Protein AF-A0A7J9Q454-F1 (afdb_monomer)

pLDDT: mean 83.13, std 10.45, range [51.25, 94.12]

Structure (mmCIF, N/CA/C/O backbone):
data_AF-A0A7J9Q454-F1
#
_entry.id   AF-A0A7J9Q454-F1
#
loop_
_atom_site.group_PDB
_atom_site.id
_atom_site.type_symbol
_atom_site.label_atom_id
_atom_site.label_alt_id
_atom_site.label_comp_id
_atom_site.label_asym_id
_atom_site.label_entity_id
_atom_site.label_seq_id
_atom_site.pdbx_PDB_ins_code
_atom_site.Cartn_x
_atom_site.Cartn_y
_atom_site.Cartn_z
_atom_site.occupancy
_atom_site.B_iso_or_equiv
_atom_site.auth_seq_id
_atom_site.auth_comp_id
_atom_site.auth_asym_id
_atom_site.auth_atom_id
_atom_site.pdbx_PDB_model_num
ATOM 1 N N . MET A 1 1 ? -14.611 -2.014 1.855 1.00 63.59 1 MET A N 1
ATOM 2 C CA . MET A 1 1 ? -14.256 -1.714 3.256 1.00 63.59 1 MET A CA 1
ATOM 3 C C . MET A 1 1 ? -15.436 -1.067 3.960 1.00 63.59 1 MET A C 1
ATOM 5 O O . MET A 1 1 ? -15.833 -1.579 4.993 1.00 63.59 1 MET A O 1
ATOM 9 N N . GLU A 1 2 ? -16.097 -0.112 3.312 1.00 72.00 2 GLU A N 1
ATOM 10 C CA . GLU A 1 2 ? -17.353 0.537 3.736 1.00 72.00 2 GLU A CA 1
ATOM 11 C C . GLU A 1 2 ? -18.460 -0.424 4.199 1.00 72.00 2 GLU A C 1
ATOM 13 O O . GLU A 1 2 ? -19.056 -0.222 5.247 1.00 72.00 2 GLU A O 1
ATOM 18 N N . LYS A 1 3 ? -18.675 -1.553 3.502 1.00 73.50 3 LYS A N 1
ATOM 19 C CA . LYS A 1 3 ? -19.638 -2.595 3.933 1.00 73.50 3 LYS A CA 1
ATOM 20 C C . LYS A 1 3 ? -19.346 -3.209 5.316 1.00 73.50 3 LYS A C 1
ATOM 22 O O . LYS A 1 3 ? -20.183 -3.933 5.837 1.00 73.50 3 LYS A O 1
ATOM 27 N N . ASN A 1 4 ? -18.159 -2.978 5.880 1.00 70.56 4 ASN A N 1
ATOM 28 C CA . ASN A 1 4 ? -17.786 -3.383 7.238 1.00 70.56 4 ASN A CA 1
ATOM 29 C C . ASN A 1 4 ? -17.768 -2.203 8.230 1.00 70.56 4 ASN A C 1
ATOM 31 O O . ASN A 1 4 ? -17.243 -2.377 9.324 1.00 70.56 4 ASN A O 1
ATOM 35 N N . GLY A 1 5 ? -18.289 -1.028 7.857 1.00 76.44 5 GLY A N 1
ATOM 36 C CA . GLY A 1 5 ? -18.287 0.177 8.695 1.00 76.44 5 GLY A CA 1
ATOM 37 C C . GLY A 1 5 ? -16.934 0.890 8.782 1.00 76.44 5 GLY A C 1
ATOM 38 O O . GLY A 1 5 ? -16.711 1.637 9.723 1.00 76.44 5 GLY A O 1
ATOM 39 N N . ILE A 1 6 ? -16.020 0.630 7.840 1.00 75.19 6 ILE A N 1
ATOM 40 C CA . ILE A 1 6 ? -14.698 1.270 7.789 1.00 75.19 6 ILE A CA 1
ATOM 41 C C . ILE A 1 6 ? -14.762 2.432 6.803 1.00 75.19 6 ILE A C 1
ATOM 43 O O . ILE A 1 6 ? -15.047 2.201 5.623 1.00 75.19 6 ILE A O 1
ATOM 47 N N . GLU A 1 7 ? -14.476 3.638 7.288 1.00 77.69 7 GLU A N 1
ATOM 48 C CA . GLU A 1 7 ? -14.376 4.853 6.481 1.00 77.69 7 GLU A CA 1
ATOM 49 C C . GLU A 1 7 ? -13.160 4.773 5.547 1.00 77.69 7 GLU A C 1
ATOM 51 O O . GLU A 1 7 ? -12.064 4.375 5.959 1.00 7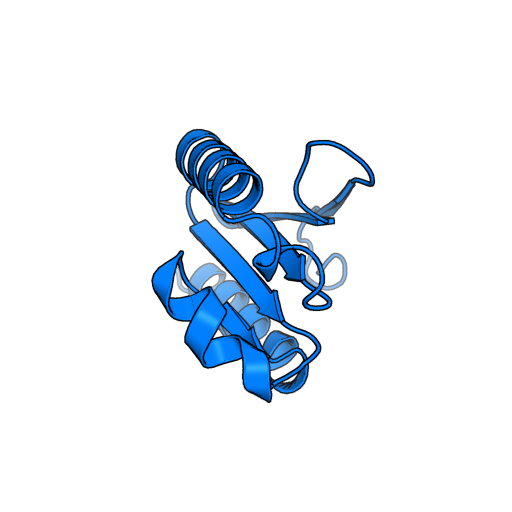7.69 7 GLU A O 1
ATOM 56 N N . THR A 1 8 ? -13.370 5.085 4.266 1.00 68.44 8 THR A N 1
ATOM 57 C CA . THR A 1 8 ? -12.334 4.986 3.232 1.00 68.44 8 THR A CA 1
ATOM 58 C C . THR A 1 8 ? -12.347 6.175 2.297 1.00 68.44 8 THR A C 1
ATOM 60 O O . THR A 1 8 ? -13.408 6.577 1.829 1.00 68.44 8 THR A O 1
ATOM 63 N N . GLU A 1 9 ? -11.159 6.659 1.946 1.00 76.19 9 GLU A N 1
ATOM 64 C CA . GLU A 1 9 ? -10.979 7.761 1.002 1.00 76.19 9 GLU A CA 1
ATOM 65 C C . GLU A 1 9 ? -10.078 7.335 -0.167 1.00 76.19 9 GLU A C 1
ATOM 67 O O . GLU A 1 9 ? -9.062 6.656 0.026 1.00 76.19 9 GLU A O 1
ATOM 72 N N . LEU A 1 10 ? -10.464 7.737 -1.384 1.00 66.75 10 LEU A N 1
ATOM 73 C CA . LEU A 1 10 ? -9.698 7.526 -2.614 1.00 66.75 10 LEU A CA 1
ATOM 74 C C . LEU A 1 10 ? -8.996 8.824 -3.005 1.00 66.75 10 LEU A C 1
ATOM 76 O O . LEU A 1 10 ? -9.633 9.875 -3.098 1.00 66.75 10 LEU A O 1
ATOM 80 N N . TYR A 1 11 ? -7.701 8.745 -3.301 1.00 65.88 11 TYR A N 1
ATOM 81 C CA . TYR A 1 11 ? -6.922 9.899 -3.734 1.00 65.88 11 TYR A CA 1
ATOM 82 C C . TYR A 1 11 ? -6.231 9.643 -5.065 1.00 65.88 11 TYR A C 1
ATOM 84 O O . TYR A 1 11 ? -5.730 8.558 -5.327 1.00 65.88 11 TYR A O 1
ATOM 92 N N . THR A 1 12 ? -6.188 10.673 -5.908 1.00 52.12 12 THR A N 1
ATOM 93 C CA . THR A 1 12 ? -5.622 10.580 -7.261 1.00 52.12 12 THR A CA 1
ATOM 94 C C . THR A 1 12 ? -4.247 11.234 -7.396 1.00 52.12 12 THR A C 1
ATOM 96 O O . THR A 1 12 ? -3.532 10.931 -8.348 1.00 52.12 12 THR A O 1
ATOM 99 N N . THR A 1 13 ? -3.829 12.114 -6.470 1.00 55.25 13 THR A N 1
ATOM 100 C CA . THR A 1 13 ? -2.482 12.718 -6.499 1.00 55.25 13 THR A CA 1
ATOM 101 C C . THR A 1 13 ? -1.908 13.013 -5.105 1.00 55.25 13 THR A C 1
ATOM 103 O O . THR A 1 13 ? -2.616 13.428 -4.189 1.00 55.25 13 THR A O 1
ATOM 106 N N . LYS A 1 14 ? -0.587 12.800 -4.965 1.00 62.22 14 LYS A N 1
ATOM 107 C CA . LYS A 1 14 ? 0.280 12.942 -3.766 1.00 62.22 14 LYS A CA 1
ATOM 108 C C . LYS A 1 14 ? -0.030 12.043 -2.562 1.00 62.22 14 LYS A C 1
ATOM 110 O O . LYS A 1 14 ? 0.895 11.752 -1.809 1.00 62.22 14 LYS A O 1
ATOM 115 N N . LYS A 1 15 ? -1.276 11.615 -2.386 1.00 69.94 15 LYS A N 1
ATOM 116 C CA . LYS A 1 15 ? -1.705 10.680 -1.341 1.00 69.94 15 LYS A CA 1
ATOM 117 C C . LYS A 1 15 ? -1.824 9.249 -1.890 1.00 69.94 15 LYS A C 1
ATOM 119 O O . LYS A 1 15 ? -1.928 9.103 -3.108 1.00 69.94 15 LYS A O 1
ATOM 124 N N . PRO A 1 16 ? -1.800 8.226 -1.019 1.00 79.62 16 PRO A N 1
ATOM 125 C CA . PRO A 1 16 ? -1.938 6.836 -1.428 1.00 79.62 16 PRO A CA 1
ATOM 126 C C . PRO A 1 16 ? -3.295 6.557 -2.064 1.00 79.62 16 PRO A C 1
ATOM 128 O O . PRO A 1 16 ? -4.281 7.201 -1.699 1.00 79.62 16 PRO A O 1
ATOM 131 N N . ASP A 1 17 ? -3.352 5.577 -2.968 1.00 82.81 17 ASP A N 1
ATOM 132 C CA . ASP A 1 17 ? -4.571 5.259 -3.728 1.00 82.81 17 ASP A CA 1
ATOM 133 C C . ASP A 1 17 ? -5.769 4.939 -2.824 1.00 82.81 17 ASP A C 1
ATOM 135 O O . ASP A 1 17 ? -6.904 5.300 -3.137 1.00 82.81 17 ASP A O 1
ATOM 139 N N . ILE A 1 18 ? -5.524 4.261 -1.697 1.00 87.50 18 ILE A N 1
ATOM 140 C CA . ILE A 1 18 ? -6.551 3.951 -0.699 1.00 87.50 18 ILE A CA 1
ATOM 141 C C . ILE A 1 18 ? -5.997 4.245 0.690 1.00 87.50 18 ILE A C 1
ATOM 143 O O . ILE A 1 18 ? -4.943 3.731 1.072 1.00 87.50 18 ILE A O 1
ATOM 147 N N . VAL A 1 19 ? -6.757 5.003 1.473 1.00 89.44 19 VAL A N 1
ATOM 148 C CA . VAL A 1 19 ? -6.491 5.251 2.893 1.00 89.44 19 VAL A CA 1
ATOM 149 C C . VAL A 1 19 ? -7.713 4.845 3.704 1.00 89.44 19 VAL A C 1
ATOM 151 O O . VAL A 1 19 ? -8.848 5.066 3.281 1.00 89.44 19 VAL A O 1
ATOM 154 N N . PHE A 1 20 ? -7.482 4.222 4.856 1.00 88.06 20 PHE A N 1
ATOM 155 C CA . PHE A 1 20 ? -8.547 3.807 5.764 1.00 88.06 20 PHE A CA 1
ATOM 156 C C . PHE A 1 20 ? -8.046 3.751 7.206 1.00 88.06 20 PHE A C 1
ATOM 158 O O . PHE A 1 20 ? -6.850 3.583 7.445 1.00 88.06 20 PHE A O 1
ATOM 165 N N . GLU A 1 21 ? -8.953 3.869 8.169 1.00 88.50 21 GLU A N 1
ATOM 166 C CA . GLU A 1 21 ? -8.623 3.808 9.594 1.00 88.50 21 GLU A CA 1
ATOM 167 C C . GLU A 1 21 ? -9.260 2.588 10.256 1.00 88.50 21 GLU A C 1
ATOM 169 O O . GLU A 1 21 ? -10.409 2.234 9.990 1.00 88.50 21 GLU A O 1
ATOM 174 N N . ILE A 1 22 ? -8.496 1.914 11.113 1.00 83.75 22 ILE A N 1
ATOM 175 C CA . ILE A 1 22 ? -8.969 0.779 11.902 1.00 83.75 22 ILE A CA 1
ATOM 176 C C . ILE A 1 22 ? -8.416 0.905 13.320 1.00 83.75 22 ILE A C 1
ATOM 178 O O . ILE A 1 22 ? -7.201 0.884 13.507 1.00 83.75 22 ILE A O 1
ATOM 182 N N . ASN A 1 23 ? -9.301 0.966 14.321 1.00 83.50 23 ASN A N 1
ATOM 183 C CA . ASN A 1 23 ? -8.949 1.064 15.745 1.00 83.50 23 ASN A CA 1
ATOM 184 C C . ASN A 1 23 ? -7.946 2.202 16.039 1.00 83.50 23 ASN A C 1
ATOM 186 O O . ASN A 1 23 ? -6.964 1.991 16.750 1.00 83.50 23 ASN A O 1
ATOM 190 N N . GLY A 1 24 ? -8.148 3.380 15.439 1.00 84.19 24 GLY A N 1
ATOM 191 C CA . GLY A 1 24 ? -7.265 4.539 15.611 1.00 84.19 24 GLY A CA 1
ATOM 192 C C . GLY A 1 24 ? -5.928 4.459 14.866 1.00 84.19 24 GLY A C 1
ATOM 193 O O . GLY A 1 24 ? -5.108 5.360 15.013 1.00 84.19 24 GLY A O 1
ATOM 194 N N . LYS A 1 25 ? -5.681 3.398 14.082 1.00 87.75 25 LYS A N 1
ATOM 195 C CA . LYS A 1 25 ? -4.492 3.268 13.225 1.00 87.75 25 LYS A CA 1
ATOM 196 C C . LYS A 1 25 ? -4.832 3.598 11.782 1.00 87.75 25 LYS A C 1
ATOM 198 O O . LYS A 1 25 ? -5.768 3.020 11.219 1.00 87.75 25 LYS A O 1
ATOM 203 N N . ARG A 1 26 ? -4.038 4.468 11.163 1.00 90.44 26 ARG A N 1
ATOM 204 C CA . ARG A 1 26 ? -4.187 4.875 9.763 1.00 90.44 26 ARG A CA 1
ATOM 205 C C . ARG A 1 26 ? -3.402 3.938 8.859 1.00 90.44 26 ARG A C 1
ATOM 207 O O . ARG A 1 26 ? -2.186 3.796 8.976 1.00 90.44 26 ARG A O 1
ATOM 214 N N . TYR A 1 27 ? -4.116 3.336 7.918 1.00 90.75 27 TYR A N 1
ATOM 215 C CA . TYR A 1 27 ? -3.575 2.427 6.925 1.00 90.75 27 TYR A CA 1
ATOM 216 C C . TYR A 1 27 ? -3.537 3.076 5.545 1.00 90.75 27 TYR A C 1
ATOM 218 O O . TYR A 1 27 ? -4.482 3.760 5.146 1.00 90.75 27 TYR A O 1
ATOM 226 N N . ALA A 1 28 ? -2.485 2.782 4.785 1.00 92.56 28 ALA A N 1
ATOM 227 C CA . ALA A 1 28 ? -2.368 3.170 3.383 1.00 92.56 28 ALA A CA 1
ATOM 228 C C . ALA A 1 28 ? -2.115 1.974 2.459 1.00 92.56 28 ALA A C 1
ATOM 230 O O . ALA A 1 28 ? -1.388 1.031 2.788 1.00 92.56 28 ALA A O 1
ATOM 231 N N . ILE A 1 29 ? -2.699 2.030 1.266 1.00 92.00 29 ILE A N 1
ATOM 232 C CA . ILE A 1 29 ? -2.458 1.078 0.185 1.00 92.00 29 ILE A CA 1
ATOM 233 C C . ILE A 1 29 ? -2.072 1.857 -1.055 1.00 92.00 29 ILE A C 1
ATOM 235 O O . ILE A 1 29 ? -2.825 2.708 -1.521 1.00 92.00 29 ILE A O 1
ATOM 239 N N . GLU A 1 30 ? -0.923 1.492 -1.605 1.00 90.94 30 GLU A N 1
ATOM 240 C CA . GLU A 1 30 ? -0.424 2.048 -2.854 1.00 90.94 30 GLU A CA 1
ATOM 241 C C . GLU A 1 30 ? -0.473 0.985 -3.952 1.00 90.94 30 GLU A C 1
ATOM 243 O O . GLU A 1 30 ? 0.129 -0.084 -3.819 1.00 90.94 30 GLU A O 1
ATOM 248 N N . ILE 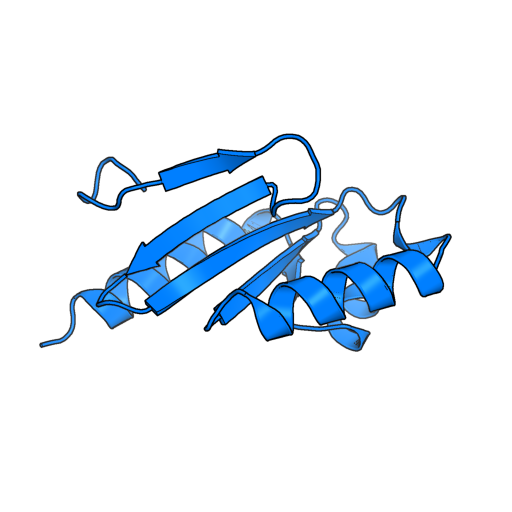A 1 31 ? -1.164 1.264 -5.048 1.00 89.50 31 ILE A N 1
ATOM 249 C CA . ILE A 1 31 ? -1.320 0.378 -6.195 1.00 89.50 31 ILE A CA 1
ATOM 250 C C . ILE A 1 31 ? -0.238 0.687 -7.229 1.00 89.50 31 ILE A C 1
ATOM 252 O O . ILE A 1 31 ? -0.118 1.772 -7.787 1.00 89.50 31 ILE A O 1
ATOM 256 N N . GLU A 1 32 ? 0.554 -0.329 -7.543 1.00 88.38 32 GLU A N 1
ATOM 257 C CA . GLU A 1 32 ? 1.745 -0.205 -8.364 1.00 88.38 32 GLU A CA 1
ATOM 258 C C . GLU A 1 32 ? 1.649 -1.097 -9.601 1.00 88.38 32 GLU A C 1
ATOM 260 O O . GLU A 1 32 ? 1.666 -2.330 -9.533 1.00 88.38 32 GLU A O 1
ATOM 265 N N . THR A 1 33 ? 1.591 -0.456 -10.769 1.00 82.50 33 THR A N 1
ATOM 266 C CA . THR A 1 33 ? 1.531 -1.129 -12.078 1.00 82.50 33 THR A CA 1
ATOM 267 C C . THR A 1 33 ? 2.912 -1.455 -12.653 1.00 82.50 33 THR A C 1
ATOM 269 O O . THR A 1 33 ? 3.048 -2.117 -13.684 1.00 82.50 33 THR A O 1
ATOM 272 N N . GLY A 1 34 ? 3.977 -1.050 -11.953 1.00 71.19 34 GLY A N 1
ATOM 273 C CA . GLY A 1 34 ? 5.349 -1.437 -12.261 1.00 71.19 34 GLY A CA 1
ATOM 274 C C . GLY A 1 34 ? 6.113 -0.489 -13.184 1.00 71.19 34 GLY A C 1
ATOM 275 O O . GLY A 1 34 ? 7.174 -0.888 -13.667 1.00 71.19 34 GLY A O 1
ATOM 276 N N . SER A 1 35 ? 5.604 0.720 -13.433 1.00 66.56 35 SER A N 1
ATOM 277 C CA . SER A 1 35 ? 6.314 1.811 -14.122 1.00 66.56 35 SER A CA 1
ATOM 278 C C . SER A 1 35 ? 7.246 2.585 -13.177 1.00 66.56 35 SER A C 1
ATOM 280 O O . SER A 1 35 ? 8.324 3.023 -13.585 1.00 66.56 35 SER A O 1
ATOM 282 N N . VAL A 1 36 ? 6.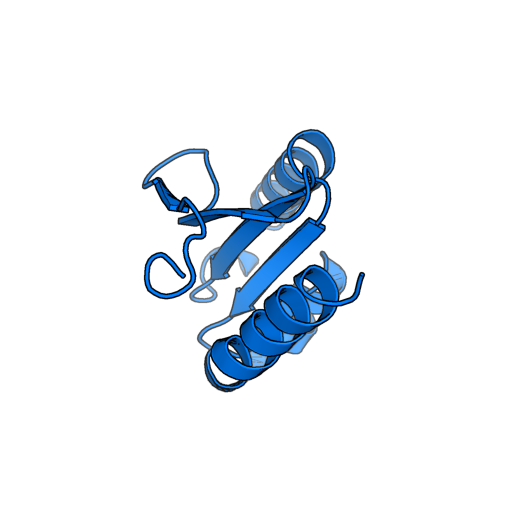884 2.694 -11.893 1.00 66.31 36 VAL A N 1
ATOM 283 C CA . VAL A 1 36 ? 7.597 3.515 -10.896 1.00 66.31 36 VAL A CA 1
ATOM 284 C C . VAL A 1 36 ? 8.973 2.943 -10.536 1.00 66.31 36 VAL A C 1
ATOM 286 O O . VAL A 1 36 ? 9.889 3.708 -10.245 1.00 66.31 36 VAL A O 1
ATOM 289 N N . LEU A 1 37 ? 9.185 1.625 -10.661 1.00 68.00 37 LEU A N 1
ATOM 290 C CA . LEU A 1 37 ? 10.503 1.004 -10.434 1.00 68.00 37 LEU A 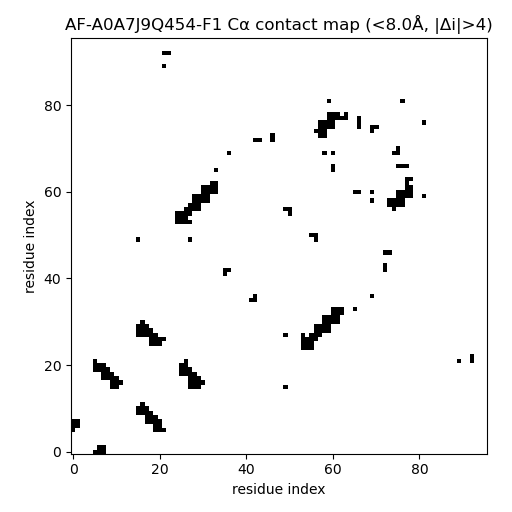CA 1
ATOM 291 C C . LEU A 1 37 ? 11.615 1.549 -11.344 1.00 68.00 37 LEU A C 1
ATOM 293 O O . LEU A 1 37 ? 12.785 1.417 -10.997 1.00 68.00 37 LEU A O 1
ATOM 297 N N . SER A 1 38 ? 11.273 2.159 -12.484 1.00 70.50 38 SER A N 1
ATOM 298 C CA . SER A 1 38 ? 12.258 2.797 -13.369 1.00 70.50 38 SER A CA 1
ATOM 299 C C . SER A 1 38 ? 12.923 4.033 -12.743 1.00 70.50 38 SER A C 1
ATOM 301 O O . SER A 1 38 ? 13.978 4.458 -13.205 1.00 70.50 38 SER A O 1
ATOM 303 N N . LYS A 1 39 ? 12.339 4.599 -11.674 1.00 80.44 39 LYS A N 1
ATOM 304 C CA . LYS A 1 39 ? 12.815 5.811 -10.992 1.00 80.44 39 LYS A CA 1
ATOM 305 C C . LYS A 1 39 ? 12.916 5.575 -9.484 1.00 80.44 39 LYS A C 1
ATOM 307 O O . LYS A 1 39 ? 12.014 5.913 -8.720 1.00 80.44 39 LYS A O 1
ATOM 312 N N . VAL A 1 40 ? 14.045 5.014 -9.049 1.00 82.69 40 VAL A N 1
ATOM 313 C CA . VAL A 1 40 ? 14.307 4.662 -7.639 1.00 82.69 40 VAL A CA 1
ATOM 314 C C . VAL A 1 40 ? 14.172 5.861 -6.689 1.00 82.69 40 VAL A C 1
ATOM 316 O O . VAL A 1 40 ? 13.673 5.690 -5.580 1.00 82.69 40 VAL A O 1
ATOM 319 N N . SER A 1 41 ? 14.567 7.069 -7.105 1.00 84.44 41 SER A N 1
ATOM 320 C CA . SER A 1 41 ? 14.408 8.292 -6.298 1.00 84.44 41 SER A CA 1
ATOM 321 C C . SER A 1 41 ? 12.945 8.554 -5.932 1.00 84.44 41 SER A C 1
ATOM 323 O O . SER A 1 41 ? 12.621 8.703 -4.757 1.00 84.44 41 SER A O 1
ATOM 325 N N . ARG A 1 42 ? 12.045 8.472 -6.918 1.00 82.44 42 ARG A N 1
ATOM 326 C CA . ARG A 1 42 ? 10.598 8.642 -6.721 1.00 82.44 42 ARG A CA 1
ATOM 327 C C . ARG A 1 42 ? 10.005 7.564 -5.810 1.00 82.44 42 ARG A C 1
ATOM 329 O O . ARG A 1 42 ? 9.096 7.848 -5.037 1.00 82.44 42 ARG A O 1
ATOM 336 N N . MET A 1 43 ? 10.526 6.336 -5.878 1.00 87.12 43 MET A N 1
ATOM 337 C CA . MET A 1 43 ? 10.127 5.269 -4.955 1.00 87.12 43 MET A CA 1
ATOM 338 C C . MET A 1 43 ? 10.531 5.596 -3.514 1.00 87.12 43 MET A C 1
ATOM 340 O O . MET A 1 43 ? 9.721 5.448 -2.605 1.00 87.12 43 MET A O 1
ATOM 344 N N . LYS A 1 44 ? 11.761 6.078 -3.297 1.00 88.38 44 LYS A N 1
ATOM 345 C CA . LYS A 1 44 ? 12.247 6.456 -1.961 1.00 88.38 44 LYS A CA 1
ATOM 346 C C . LYS A 1 44 ? 11.438 7.599 -1.353 1.00 88.38 44 LYS A C 1
ATOM 348 O O . LYS A 1 44 ? 11.085 7.521 -0.183 1.00 88.38 44 LYS A O 1
ATOM 353 N N . GLU A 1 45 ? 11.119 8.625 -2.138 1.00 88.50 45 GLU A N 1
ATOM 354 C CA . GLU A 1 45 ? 10.260 9.733 -1.697 1.00 88.50 45 GLU A CA 1
ATOM 355 C C . GLU A 1 45 ? 8.875 9.236 -1.279 1.00 88.50 45 GLU A C 1
ATOM 357 O O . GLU A 1 45 ? 8.378 9.607 -0.219 1.00 88.50 45 GLU A O 1
ATOM 362 N N . LYS A 1 46 ? 8.282 8.335 -2.070 1.00 87.44 46 LYS A N 1
ATOM 363 C CA . LYS A 1 46 ? 6.988 7.732 -1.747 1.00 87.44 46 LYS A CA 1
ATOM 364 C C . LYS A 1 46 ? 7.039 6.930 -0.446 1.00 87.44 46 LYS A C 1
ATOM 366 O O . LYS A 1 46 ? 6.197 7.125 0.419 1.00 87.44 46 LYS A O 1
ATOM 371 N N . VAL A 1 47 ? 8.047 6.072 -0.283 1.00 91.25 47 VAL A N 1
ATOM 372 C CA . VAL A 1 47 ? 8.259 5.299 0.954 1.00 91.25 47 VAL A CA 1
ATOM 373 C C . VAL A 1 47 ? 8.434 6.222 2.158 1.00 91.25 47 VAL A C 1
ATOM 375 O O . VAL A 1 47 ? 7.857 5.965 3.209 1.00 91.25 47 VAL A O 1
ATOM 378 N N . LYS A 1 48 ? 9.192 7.314 2.006 1.00 92.31 48 LYS A N 1
ATOM 379 C CA . LYS A 1 48 ? 9.369 8.313 3.062 1.00 92.31 48 LYS A CA 1
ATOM 380 C C . LYS A 1 48 ? 8.027 8.923 3.477 1.00 92.31 48 LYS A C 1
ATOM 382 O O . LYS A 1 48 ? 7.701 8.892 4.656 1.00 92.31 48 LYS A O 1
ATOM 387 N N . LEU A 1 49 ? 7.224 9.380 2.514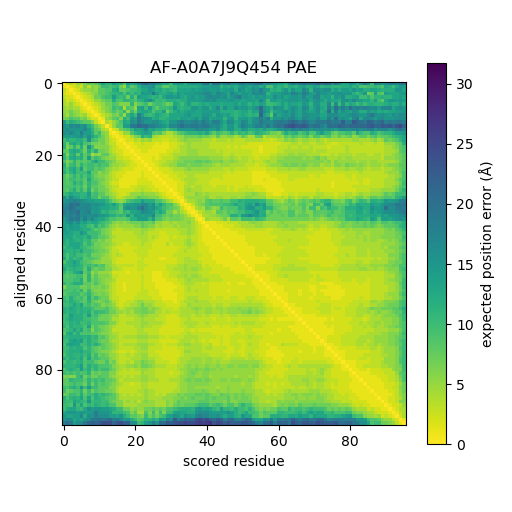 1.00 90.44 49 LEU A N 1
ATOM 388 C CA . LEU A 1 49 ? 5.889 9.923 2.785 1.00 90.44 49 LEU A CA 1
ATOM 389 C C . LEU A 1 49 ? 4.975 8.899 3.465 1.00 90.44 49 LEU A C 1
ATOM 391 O O . LEU A 1 49 ? 4.236 9.253 4.380 1.00 90.44 49 LEU A O 1
ATOM 395 N N . LEU A 1 50 ? 5.027 7.637 3.041 1.00 91.94 50 LEU A N 1
ATOM 396 C CA . LEU A 1 50 ? 4.219 6.575 3.635 1.00 91.94 50 LEU A CA 1
ATOM 397 C C . LEU A 1 50 ? 4.607 6.315 5.096 1.00 91.94 50 LEU A C 1
ATOM 399 O O . LEU A 1 50 ? 3.728 6.239 5.947 1.00 91.94 50 LEU A O 1
ATOM 403 N N . ASN A 1 51 ? 5.907 6.259 5.391 1.00 92.62 51 ASN A N 1
ATOM 404 C CA . ASN A 1 51 ? 6.416 6.074 6.752 1.00 92.62 51 ASN A CA 1
ATOM 405 C C . ASN A 1 51 ? 6.123 7.265 7.680 1.00 92.62 51 ASN A C 1
ATOM 407 O O . ASN A 1 51 ? 6.018 7.076 8.884 1.00 92.62 51 ASN A O 1
ATOM 411 N N . GLU A 1 52 ? 6.031 8.483 7.143 1.00 92.44 52 GLU A N 1
ATOM 412 C CA . GLU A 1 52 ? 5.780 9.694 7.938 1.00 92.44 52 GLU A CA 1
ATOM 413 C C . GLU A 1 52 ? 4.293 9.913 8.258 1.00 92.44 52 GLU A C 1
ATOM 415 O O . GLU A 1 52 ? 3.979 10.547 9.261 1.00 92.44 52 GLU A O 1
ATOM 420 N N . ASN A 1 53 ? 3.376 9.425 7.413 1.00 90.94 53 ASN A N 1
ATOM 421 C CA . ASN A 1 53 ? 1.953 9.787 7.487 1.00 90.94 53 ASN A CA 1
ATOM 422 C C . ASN A 1 53 ? 1.015 8.645 7.911 1.00 90.94 53 ASN A C 1
ATOM 424 O O . ASN A 1 53 ? -0.160 8.910 8.180 1.00 90.94 53 ASN A O 1
ATOM 428 N N . TYR A 1 54 ? 1.492 7.397 7.935 1.00 92.38 54 TYR A N 1
ATOM 429 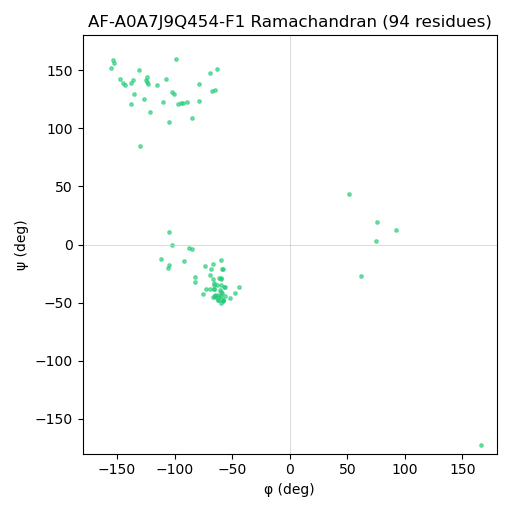C CA . TYR A 1 54 ? 0.656 6.219 8.181 1.00 92.38 54 TYR A CA 1
ATOM 430 C C . TYR A 1 54 ? 1.332 5.245 9.141 1.00 92.38 54 TYR A C 1
ATOM 432 O O . TYR A 1 54 ? 2.532 4.999 9.042 1.00 92.38 54 TYR A O 1
ATOM 440 N N . ASP A 1 55 ? 0.536 4.644 10.025 1.00 91.88 55 ASP A N 1
ATOM 441 C CA . ASP A 1 55 ? 1.013 3.641 10.981 1.00 91.88 55 ASP A CA 1
ATOM 442 C C . ASP A 1 55 ? 1.413 2.343 10.276 1.00 91.88 55 ASP A C 1
ATOM 444 O O . ASP A 1 55 ? 2.381 1.680 10.640 1.00 91.88 55 ASP A O 1
ATOM 448 N N . GLU A 1 56 ? 0.642 1.964 9.257 1.00 91.88 56 GLU A N 1
ATOM 449 C CA . GLU A 1 56 ? 0.809 0.718 8.522 1.00 91.88 56 GLU A CA 1
ATOM 450 C C . GLU A 1 56 ? 0.506 0.943 7.044 1.00 91.88 56 GLU A C 1
ATOM 452 O O . GLU A 1 56 ? -0.486 1.569 6.671 1.00 91.88 56 GLU A O 1
ATOM 457 N N . TRP A 1 57 ? 1.324 0.383 6.160 1.00 94.12 57 TRP A N 1
ATOM 458 C CA . TRP A 1 57 ? 1.087 0.516 4.729 1.00 94.12 57 TRP A CA 1
ATOM 459 C C . TRP A 1 57 ? 1.672 -0.650 3.936 1.00 94.12 57 TRP A C 1
ATOM 461 O O . TRP A 1 57 ? 2.543 -1.390 4.406 1.00 94.12 57 TRP A O 1
ATOM 471 N N . PHE A 1 58 ? 1.160 -0.865 2.724 1.00 93.81 58 PHE A N 1
ATOM 472 C CA . PHE A 1 58 ? 1.733 -1.848 1.806 1.00 93.81 58 PHE A CA 1
ATOM 473 C C . PHE A 1 58 ? 1.440 -1.540 0.337 1.00 93.81 58 PHE A C 1
ATOM 475 O O . PHE A 1 58 ? 0.406 -0.974 -0.015 1.00 93.81 58 PHE A O 1
ATOM 482 N N . PHE A 1 59 ? 2.342 -1.992 -0.531 1.00 93.44 59 PHE A N 1
ATOM 483 C CA . PHE A 1 59 ? 2.153 -1.960 -1.973 1.00 93.44 59 PHE A CA 1
ATOM 484 C C . PHE A 1 59 ? 1.247 -3.097 -2.443 1.00 93.44 59 PHE A C 1
ATOM 486 O O . PHE A 1 59 ? 1.414 -4.260 -2.060 1.00 93.44 59 PHE A O 1
ATOM 493 N N . VAL A 1 60 ? 0.353 -2.783 -3.367 1.00 93.31 60 VAL A N 1
ATOM 494 C CA . VAL A 1 60 ? -0.375 -3.738 -4.193 1.00 93.31 60 VAL A CA 1
ATOM 495 C C . VAL A 1 60 ? 0.219 -3.703 -5.582 1.00 93.31 60 VAL A C 1
ATOM 497 O O . VAL A 1 60 ? -0.022 -2.787 -6.357 1.00 93.31 60 VAL A O 1
ATOM 500 N N . VAL A 1 61 ? 0.991 -4.727 -5.915 1.00 91.81 61 VAL A N 1
ATOM 501 C CA . VAL A 1 61 ? 1.650 -4.818 -7.215 1.00 91.81 61 VAL A CA 1
ATOM 502 C C . VAL A 1 61 ? 0.772 -5.630 -8.159 1.00 91.81 61 VAL A C 1
ATOM 504 O O . VAL A 1 61 ? 0.437 -6.790 -7.877 1.00 91.81 61 VAL A O 1
ATOM 507 N N . THR A 1 62 ? 0.382 -5.034 -9.283 1.00 89.38 62 THR A N 1
ATOM 508 C CA . THR A 1 62 ? -0.468 -5.722 -10.267 1.00 89.38 62 THR A CA 1
ATOM 509 C C . THR A 1 62 ? 0.314 -6.798 -11.022 1.00 89.38 62 THR A C 1
ATOM 511 O O . THR A 1 62 ? -0.195 -7.901 -11.214 1.00 89.38 62 THR A O 1
ATOM 514 N N . ASP A 1 63 ? 1.581 -6.528 -11.357 1.00 89.31 63 ASP A N 1
ATOM 515 C CA . ASP A 1 63 ? 2.500 -7.501 -11.954 1.00 89.31 63 ASP A CA 1
ATOM 516 C C . ASP A 1 63 ? 3.189 -8.360 -10.866 1.00 89.31 63 ASP A C 1
ATOM 518 O O . ASP A 1 63 ? 4.070 -7.872 -10.145 1.00 89.31 63 ASP A O 1
ATOM 522 N N . PRO A 1 64 ? 2.849 -9.659 -10.742 1.00 86.62 64 PRO A N 1
ATOM 523 C CA . PRO A 1 64 ? 3.415 -10.537 -9.718 1.00 86.62 64 PRO A CA 1
ATOM 524 C C . PRO A 1 64 ? 4.938 -10.699 -9.833 1.00 86.62 64 PRO A C 1
ATOM 526 O O . PRO A 1 64 ? 5.605 -10.874 -8.811 1.00 86.62 64 PRO A O 1
ATOM 529 N N . ASN A 1 65 ? 5.511 -10.583 -11.036 1.00 89.19 65 ASN A N 1
ATOM 530 C CA . ASN A 1 65 ? 6.954 -10.729 -11.255 1.00 89.19 65 ASN A CA 1
ATOM 531 C C . ASN A 1 65 ? 7.748 -9.580 -10.619 1.00 89.19 65 ASN A C 1
ATOM 533 O O . ASN A 1 65 ? 8.942 -9.709 -10.334 1.00 89.19 65 ASN A O 1
ATOM 537 N N . LYS A 1 66 ? 7.086 -8.447 -10.363 1.00 88.50 66 LYS A N 1
ATOM 538 C CA . LYS A 1 66 ? 7.697 -7.262 -9.761 1.00 88.50 66 LYS A CA 1
ATOM 539 C C . LYS A 1 66 ? 7.579 -7.237 -8.240 1.00 88.50 66 LYS A C 1
ATOM 541 O O . LYS A 1 66 ? 8.339 -6.500 -7.619 1.00 88.50 66 LYS A O 1
ATOM 546 N N . VAL A 1 67 ? 6.741 -8.072 -7.616 1.00 90.31 67 VAL A N 1
ATOM 547 C CA . VAL A 1 67 ? 6.531 -8.089 -6.150 1.00 90.31 67 VAL A CA 1
ATOM 548 C C . VAL A 1 67 ? 7.854 -8.186 -5.386 1.00 90.31 67 VAL A C 1
ATOM 550 O O . VAL A 1 67 ? 8.102 -7.391 -4.486 1.00 90.31 67 VAL A O 1
ATOM 553 N N . ARG A 1 68 ? 8.763 -9.082 -5.801 1.00 90.69 68 ARG A N 1
ATOM 554 C CA . ARG A 1 68 ? 10.090 -9.235 -5.169 1.00 90.69 68 ARG A CA 1
ATOM 555 C C . ARG A 1 68 ? 10.941 -7.964 -5.208 1.00 90.69 68 ARG A C 1
ATOM 557 O O . ARG A 1 68 ? 11.777 -7.768 -4.333 1.00 90.69 68 ARG A O 1
ATOM 564 N N . LYS A 1 69 ? 10.761 -7.113 -6.220 1.00 90.06 69 LYS A N 1
ATOM 565 C CA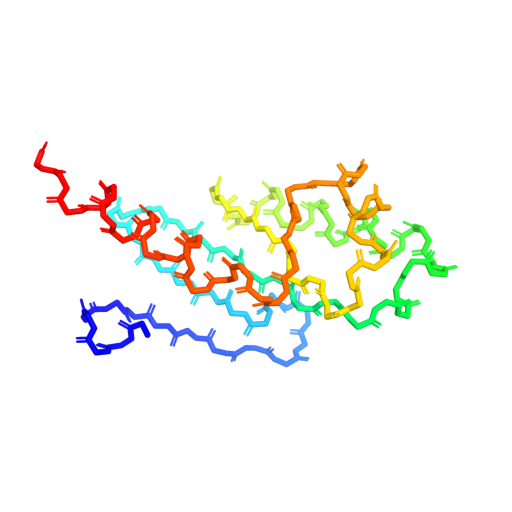 . LYS A 1 69 ? 11.466 -5.829 -6.320 1.00 90.06 69 LYS A CA 1
ATOM 566 C C . LYS A 1 69 ? 10.870 -4.808 -5.353 1.00 90.06 69 LYS A C 1
ATOM 568 O O . LYS A 1 69 ? 11.631 -4.138 -4.668 1.00 90.06 69 LYS A O 1
ATOM 573 N N . TYR A 1 70 ? 9.542 -4.741 -5.255 1.00 90.56 70 TYR A N 1
ATOM 574 C CA . TYR A 1 70 ? 8.846 -3.852 -4.316 1.00 90.56 70 TYR A CA 1
ATOM 575 C C . TYR A 1 70 ? 9.086 -4.231 -2.849 1.00 90.56 70 TYR A C 1
ATOM 577 O O . TYR A 1 70 ? 9.238 -3.341 -2.021 1.00 90.56 70 TYR A O 1
ATOM 585 N N . LEU A 1 71 ? 9.248 -5.526 -2.545 1.00 90.94 71 LEU A N 1
ATOM 586 C CA . LEU A 1 71 ? 9.597 -6.006 -1.199 1.00 90.94 71 LEU A CA 1
ATOM 587 C C . LEU A 1 71 ? 10.908 -5.423 -0.642 1.00 90.94 71 LEU A C 1
ATOM 589 O O . LEU A 1 71 ? 11.102 -5.409 0.567 1.00 90.94 71 LEU A O 1
ATOM 593 N N . LYS A 1 72 ? 11.804 -4.921 -1.502 1.00 91.12 72 LYS A N 1
ATOM 594 C CA . LYS A 1 72 ? 13.040 -4.243 -1.073 1.00 91.12 72 LYS A CA 1
ATOM 595 C C . LYS A 1 72 ? 12.796 -2.842 -0.504 1.00 91.12 72 LYS A C 1
ATOM 597 O O . LYS A 1 72 ? 13.680 -2.296 0.143 1.00 91.12 72 LYS A O 1
ATOM 602 N N . PHE A 1 73 ? 11.640 -2.250 -0.799 1.00 89.69 73 PHE A N 1
ATOM 603 C CA . PHE A 1 73 ? 11.278 -0.884 -0.416 1.00 89.69 73 PHE A CA 1
ATOM 604 C C . PHE A 1 73 ? 10.261 -0.841 0.727 1.00 89.69 73 PHE A C 1
ATOM 606 O O . PHE A 1 73 ? 10.133 0.182 1.388 1.00 89.69 73 PHE A O 1
ATOM 613 N N . GLY A 1 74 ? 9.536 -1.934 0.952 1.00 90.75 74 GLY A N 1
ATOM 614 C CA . GLY A 1 74 ? 8.529 -2.046 1.996 1.00 90.75 74 GLY A CA 1
ATOM 615 C C . GLY A 1 74 ? 7.653 -3.273 1.787 1.00 90.75 74 GLY A C 1
ATOM 616 O O . GLY A 1 74 ? 7.909 -4.107 0.918 1.00 90.75 74 GLY A O 1
ATOM 617 N N . ASN A 1 75 ? 6.596 -3.393 2.583 1.00 93.12 75 ASN A N 1
ATOM 618 C CA . ASN A 1 75 ? 5.663 -4.504 2.459 1.00 93.12 75 ASN A CA 1
ATOM 619 C C . ASN A 1 75 ? 4.935 -4.448 1.104 1.00 93.12 75 ASN A C 1
ATOM 621 O O . ASN A 1 75 ? 4.448 -3.396 0.697 1.00 93.12 75 ASN A O 1
ATOM 625 N N . ALA A 1 76 ? 4.855 -5.576 0.399 1.00 93.94 76 ALA A N 1
ATOM 626 C CA . ALA A 1 76 ? 4.253 -5.651 -0.926 1.00 93.94 76 ALA A CA 1
ATOM 627 C C . ALA A 1 76 ? 3.524 -6.980 -1.135 1.00 93.94 76 ALA A C 1
ATOM 629 O O . ALA A 1 76 ? 4.025 -8.050 -0.782 1.00 93.94 76 ALA A O 1
ATOM 630 N N . VAL A 1 77 ? 2.351 -6.923 -1.762 1.00 93.56 77 VAL A N 1
ATOM 631 C CA . VAL A 1 77 ? 1.544 -8.093 -2.120 1.00 93.56 77 VAL A CA 1
ATOM 632 C C . VAL A 1 77 ? 1.112 -8.012 -3.577 1.00 93.56 77 VAL A C 1
ATOM 634 O O . VAL A 1 77 ? 0.914 -6.932 -4.125 1.00 93.56 77 VAL A O 1
ATOM 637 N N . SER A 1 78 ? 0.930 -9.164 -4.222 1.00 91.88 78 SER A N 1
ATOM 638 C CA . SER A 1 78 ? 0.250 -9.191 -5.520 1.00 91.88 78 SER A CA 1
ATOM 639 C C . SER A 1 78 ? -1.232 -8.855 -5.341 1.00 91.88 78 SER A C 1
ATOM 641 O O . SER A 1 78 ? -1.837 -9.264 -4.346 1.00 91.88 78 SER A O 1
ATOM 643 N N . ALA A 1 79 ? -1.835 -8.207 -6.342 1.00 88.44 79 ALA A N 1
ATOM 644 C CA . ALA A 1 79 ? -3.276 -7.938 -6.419 1.00 88.44 79 ALA A CA 1
ATOM 645 C C . ALA A 1 79 ? -4.155 -9.150 -6.036 1.00 88.44 79 ALA A C 1
ATOM 647 O O . ALA A 1 79 ? -5.158 -9.003 -5.338 1.00 88.44 79 ALA A O 1
ATOM 648 N N . ARG A 1 80 ? -3.728 -10.372 -6.394 1.00 87.69 80 ARG A N 1
ATOM 649 C CA . ARG A 1 80 ? -4.440 -11.627 -6.074 1.00 87.69 80 ARG A CA 1
ATOM 650 C C . ARG A 1 80 ? -4.620 -11.871 -4.572 1.00 87.69 80 ARG A C 1
ATOM 652 O O . ARG A 1 80 ? -5.581 -12.516 -4.165 1.00 87.69 80 ARG A O 1
ATOM 659 N N . TYR A 1 81 ? -3.709 -11.360 -3.745 1.00 88.44 81 TYR A N 1
ATOM 660 C CA . TYR A 1 81 ? -3.690 -11.592 -2.299 1.00 88.44 81 TYR A CA 1
ATOM 661 C C . TYR A 1 81 ? -4.237 -10.418 -1.482 1.00 88.44 81 TYR A C 1
ATOM 663 O O . TYR A 1 81 ? -4.328 -10.525 -0.257 1.00 88.44 81 TYR A O 1
ATOM 671 N N . VAL A 1 82 ? -4.656 -9.328 -2.132 1.00 88.50 82 VAL A N 1
ATOM 672 C CA . VAL A 1 82 ? -5.158 -8.118 -1.459 1.00 88.50 82 VAL A CA 1
ATOM 673 C C . VAL A 1 82 ? -6.348 -8.436 -0.573 1.00 88.50 82 VAL A C 1
ATOM 675 O O . VAL A 1 82 ? -6.333 -8.109 0.608 1.00 88.50 82 VAL A O 1
ATOM 678 N N . LYS A 1 83 ? -7.340 -9.165 -1.095 1.00 86.94 83 LYS A N 1
ATOM 679 C CA . LYS A 1 83 ? -8.530 -9.555 -0.324 1.00 86.94 83 LYS A CA 1
ATOM 680 C C . LYS A 1 83 ? -8.162 -10.315 0.954 1.00 86.94 83 LYS A C 1
ATOM 682 O O . LYS A 1 83 ? -8.702 -10.029 2.017 1.00 86.94 83 LYS A O 1
ATOM 687 N N . SER A 1 84 ? -7.223 -11.259 0.863 1.00 88.25 84 SER A N 1
ATOM 688 C CA . SER A 1 84 ? -6.749 -12.024 2.023 1.00 88.25 84 SER A CA 1
ATOM 689 C C . SER A 1 84 ? -6.034 -11.126 3.037 1.00 88.25 84 SER A C 1
ATOM 691 O O . SER A 1 84 ? -6.306 -11.201 4.237 1.00 88.25 84 SER A O 1
ATOM 693 N N . ARG A 1 85 ? -5.178 -10.214 2.556 1.00 86.81 85 ARG A N 1
ATOM 694 C CA . ARG A 1 85 ? -4.454 -9.256 3.400 1.00 86.81 85 ARG A CA 1
ATOM 695 C C . ARG A 1 85 ? -5.410 -8.324 4.144 1.00 86.81 85 ARG A C 1
ATOM 697 O O . ARG A 1 85 ? -5.310 -8.212 5.361 1.00 86.81 85 ARG A O 1
ATOM 704 N N . LEU A 1 86 ? -6.379 -7.748 3.437 1.00 85.75 86 LEU A N 1
ATOM 705 C CA . LEU A 1 86 ? -7.405 -6.881 4.014 1.00 85.75 86 LEU A CA 1
ATOM 706 C C . LEU A 1 86 ? -8.258 -7.612 5.046 1.00 85.75 86 LEU A C 1
ATOM 708 O O . LEU A 1 86 ? -8.462 -7.108 6.145 1.00 85.75 86 LEU A O 1
ATOM 712 N N . ASN A 1 87 ? -8.695 -8.833 4.738 1.00 87.06 87 ASN A N 1
ATOM 713 C CA . ASN A 1 87 ? -9.444 -9.647 5.691 1.00 87.06 87 ASN A CA 1
ATOM 714 C C . ASN A 1 87 ? -8.639 -9.918 6.968 1.00 87.06 87 ASN A C 1
ATOM 716 O O . ASN A 1 87 ? -9.220 -9.964 8.049 1.00 87.06 87 ASN A O 1
ATOM 720 N N . LYS A 1 88 ? -7.313 -10.084 6.869 1.00 85.25 88 LYS A N 1
ATOM 721 C CA . LYS A 1 88 ? -6.442 -10.234 8.040 1.00 85.25 88 LYS A CA 1
ATOM 722 C C . LYS A 1 88 ? -6.393 -8.948 8.870 1.00 85.25 88 LYS A C 1
ATOM 724 O O . LYS A 1 88 ? -6.559 -9.039 10.082 1.00 85.25 88 LYS A O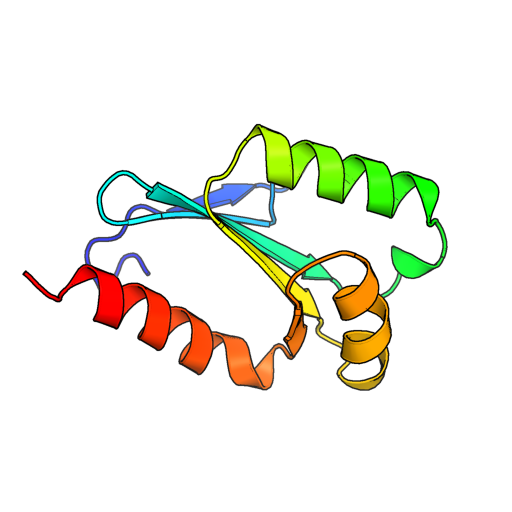 1
ATOM 729 N N . CYS A 1 89 ? -6.240 -7.783 8.237 1.00 79.88 89 CYS A N 1
ATOM 730 C CA . CYS A 1 89 ? -6.286 -6.483 8.919 1.00 79.88 89 CYS A CA 1
ATOM 731 C C . CYS A 1 89 ? -7.622 -6.284 9.654 1.00 79.88 89 CYS A C 1
ATOM 733 O O . CYS A 1 89 ? -7.635 -6.003 10.847 1.00 79.88 89 CYS A O 1
ATOM 735 N N . ILE A 1 90 ? -8.743 -6.553 8.980 1.00 81.44 90 ILE A N 1
ATOM 736 C CA . ILE A 1 90 ? -10.090 -6.427 9.558 1.00 81.44 90 ILE A CA 1
ATOM 737 C C . ILE A 1 90 ? -10.316 -7.436 10.695 1.00 81.44 90 ILE A C 1
ATOM 739 O O . ILE A 1 90 ? -10.946 -7.113 11.695 1.00 81.44 90 ILE A O 1
ATOM 743 N N . LYS A 1 91 ? -9.818 -8.674 10.582 1.00 81.81 91 LYS A N 1
ATOM 744 C CA . LYS A 1 91 ? -9.942 -9.667 11.665 1.00 81.81 91 LYS A CA 1
ATOM 745 C C . LYS A 1 91 ? -9.153 -9.275 12.910 1.00 81.81 91 LYS A C 1
ATOM 747 O O . LYS A 1 91 ? -9.627 -9.528 14.010 1.00 81.81 91 LYS A O 1
ATOM 752 N N . LEU A 1 92 ? -7.965 -8.697 12.738 1.00 72.62 92 LEU A N 1
ATOM 753 C CA . LEU A 1 92 ? -7.168 -8.189 13.856 1.00 72.62 92 LEU A CA 1
ATOM 754 C C . LEU A 1 92 ? -7.861 -7.005 14.535 1.00 72.62 92 LEU A C 1
ATOM 756 O O . LEU A 1 92 ? -7.819 -6.918 15.752 1.00 72.62 92 LEU A O 1
ATOM 760 N N . ALA A 1 93 ? -8.566 -6.173 13.765 1.00 67.88 93 ALA A N 1
ATOM 761 C CA . ALA A 1 93 ? -9.380 -5.081 14.291 1.00 67.88 93 ALA A CA 1
ATOM 762 C C . ALA A 1 93 ? -10.502 -5.530 15.231 1.00 67.88 93 ALA A C 1
ATOM 764 O O . ALA A 1 93 ? -10.823 -4.857 16.200 1.00 67.88 93 ALA A O 1
ATOM 765 N N . LYS A 1 94 ? -11.140 -6.654 14.890 1.00 66.44 94 LYS A N 1
ATOM 766 C CA . LYS A 1 94 ? -12.334 -7.163 15.575 1.00 66.44 94 LYS A CA 1
ATOM 767 C C . LYS A 1 94 ? -12.015 -8.003 16.812 1.00 66.44 94 LYS A C 1
ATOM 769 O O . LYS A 1 94 ? -12.950 -8.479 17.451 1.00 66.44 94 LYS A O 1
ATOM 774 N N . LYS A 1 95 ? -10.738 -8.261 17.115 1.00 59.44 95 LYS A N 1
ATOM 775 C CA . LYS A 1 95 ? -10.373 -8.934 18.364 1.00 59.44 95 LYS A CA 1
ATOM 776 C C . LYS A 1 95 ? -10.432 -7.904 19.505 1.00 59.44 95 LYS A C 1
ATOM 778 O O . LYS A 1 95 ? -9.783 -6.872 19.352 1.00 59.44 95 LYS A O 1
ATOM 783 N N . PRO A 1 96 ? -11.230 -8.165 20.558 1.00 51.25 96 PRO A N 1
ATOM 784 C CA . PRO A 1 96 ? -1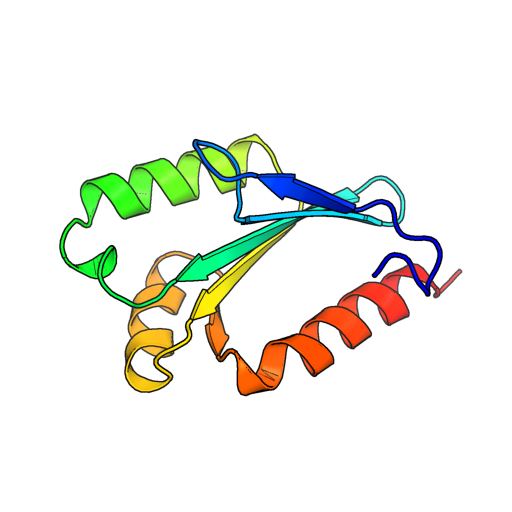1.357 -7.284 21.716 1.00 51.25 96 PRO A CA 1
ATOM 785 C C . PRO A 1 96 ? -10.047 -7.169 22.497 1.00 51.25 96 PRO A C 1
ATOM 787 O O . PRO A 1 96 ? -9.211 -8.102 22.391 1.00 51.25 96 PRO A O 1
#

Foldseek 3Di:
DVVVVWDWDADDPPAARIWTDFPNFIEGEHEAAPPCLVPVPSLQVSLVVCVVPGPYYEYAYQDPVCQVVRVVSHHYDHPVCVVVVVVVVVVVRPDD

Nearest PDB structures (foldseek):
  3p1z-assembly2_G  TM=6.796E-01  e=1.625E-02  Aeropyrum pernix
  1hh1-assembly1_A-2  TM=6.982E-01  e=2.580E-02  Saccharolobus solfataricus
  4tkd-assembly1_A  TM=6.366E-01  e=1.424E-02  Saccharolobus solfataricus P2
  7a8s-assembly1_A  TM=5.653E-01  e=2.013E+00  synthetic construct
  5gz1-assembly1_B  TM=5.596E-01  e=6.185E+00  Ureibacillus thermosphaericus

Secondary structure (DSSP, 8-state):
-GGGT--EEE-SSSS-SEEEEETTEEEEEEEE-SSGGG-HHHHHHHHHHHHHH-SEEEEEESSGGGHHHHTTTS-EEEGGGHHHHHHHHHHHHT--

Sequence (96 aa):
MEKNGIETELYTTKKPDIVFEINGKRYAIEIETGSVLSKVSRMKEKVKLLNENYDEWFFVVTDPNKVRKYLKFGNAVSARYVKSRLNKCIKLAKKP

Solvent-accessible surface area (backbone atoms only — not comparable to full-atom values): 5587 Å² total; per-residue (Å²): 102,58,95,75,76,31,65,73,51,79,40,92,70,102,53,50,47,36,35,38,54,54,92,93,40,42,35,38,33,38,76,39,82,69,69,60,75,82,39,61,68,62,48,51,55,50,45,50,53,48,66,74,75,32,80,42,65,36,36,33,20,65,47,61,89,49,28,75,63,47,47,79,74,42,53,51,39,36,56,89,48,44,67,62,53,51,52,50,55,54,53,61,61,72,53,132

Radius of gyration: 13.39 Å; Cα contacts (8 Å, |Δi|>4): 132; chains: 1; bounding box: 34×25×36 Å

Mean predicted aligned error: 6.44 Å